Protein 2W9R (pdb70)

Structure (mmCIF, N/CA/C/O backbone):
data_2W9R
#
_entry.id   2W9R
#
_cell.length_a   28.080
_cell.length_b   28.230
_cell.length_c   38.910
_cell.angle_alpha   97.44
_cell.angle_beta   106.45
_cell.angle_gamma   92.39
#
_symmetry.space_group_name_H-M   'P 1'
#
loop_
_entity.id
_entity.type
_entity.pdbx_description
1 polymer 'ATP-DEPENDENT CLP PROTEASE ADAPTER PROTEIN CLPS'
2 polymer 'DNA PROTECTION DURING STARVATION PROTEIN'
3 water water
#
loop_
_atom_site.group_PDB
_atom_site.id
_atom_site.type_symbol
_atom_site.label_atom_id
_atom_site.label_alt_id
_atom_site.label_comp_id
_atom_site.label_asym_id
_atom_site.label_entity_id
_atom_site.label_seq_id
_atom_site.pdbx_PDB_ins_code
_atom_site.Cartn_x
_atom_site.Cartn_y
_atom_site.Cartn_z
_atom_site.occupancy
_atom_site.B_iso_or_equiv
_atom_site.auth_seq_id
_atom_site.auth_comp_id
_atom_site.auth_asym_id
_atom_site.auth_atom_id
_atom_site.pdbx_PDB_model_num
ATOM 1 N N . GLN A 1 12 ? 68.047 -3.105 -20.809 1.00 38.50 12 GLN A N 1
ATOM 2 C CA . GLN A 1 12 ? 68.509 -4.277 -21.608 1.00 38.47 12 GLN A CA 1
ATOM 3 C C . GLN A 1 12 ? 67.342 -5.239 -21.840 1.00 38.33 12 GLN A C 1
ATOM 4 O O . GLN A 1 12 ? 66.196 -4.909 -21.522 1.00 38.09 12 GLN A O 1
ATOM 10 N N . LEU A 1 13 ? 67.626 -6.413 -22.405 1.00 38.18 13 LEU A N 1
ATOM 11 C CA . LEU A 1 13 ? 66.581 -7.409 -22.675 1.00 38.05 13 LEU A CA 1
ATOM 12 C C . LEU A 1 13 ? 65.824 -7.814 -21.405 1.00 37.88 13 LEU A C 1
ATOM 13 O O . LEU A 1 13 ? 64.589 -7.863 -21.395 1.00 37.60 13 LEU A O 1
ATOM 18 N N . ALA A 1 14 ? 66.577 -8.089 -20.340 1.00 37.84 14 ALA A N 1
ATOM 19 C CA . ALA A 1 14 ? 66.014 -8.455 -19.037 1.00 37.73 14 ALA A CA 1
ATOM 20 C C . ALA A 1 14 ? 65.192 -7.320 -18.424 1.00 37.79 14 ALA A C 1
ATOM 21 O O . ALA A 1 14 ? 64.141 -7.558 -17.818 1.00 37.53 14 ALA A O 1
ATOM 23 N N . GLU A 1 15 ? 65.683 -6.093 -18.598 1.00 37.87 15 GLU A N 1
ATOM 24 C CA . GLU A 1 15 ? 65.027 -4.890 -18.102 1.00 37.87 15 GLU A CA 1
ATOM 25 C C . GLU A 1 15 ? 63.743 -4.585 -18.878 1.00 37.46 15 GLU A C 1
ATOM 26 O O . GLU A 1 15 ? 62.776 -4.070 -18.311 1.00 37.43 15 GLU A O 1
ATOM 32 N N . GLU A 1 16 ? 63.741 -4.900 -20.173 1.00 37.06 16 GLU A N 1
ATOM 33 C CA . GLU A 1 16 ? 62.541 -4.786 -21.005 1.00 36.67 16 GLU A CA 1
ATOM 34 C C . GLU A 1 16 ? 61.467 -5.774 -20.563 1.00 36.41 16 GLU A C 1
ATOM 35 O O . GLU A 1 16 ? 60.276 -5.453 -20.580 1.00 36.46 16 GLU A O 1
ATOM 41 N N . LYS A 1 17 ? 61.897 -6.972 -20.166 1.00 36.32 17 LYS A N 1
ATOM 42 C CA . LYS A 1 17 ? 60.988 -7.997 -19.644 1.00 36.64 17 LYS A CA 1
ATOM 43 C C . LYS A 1 17 ? 60.339 -7.553 -18.339 1.00 36.50 17 LYS A C 1
ATOM 44 O O . LYS A 1 17 ? 59.161 -7.838 -18.100 1.00 36.79 17 LYS A O 1
ATOM 50 N N . VAL A 1 18 ? 61.117 -6.856 -17.508 1.00 36.24 18 VAL A N 1
ATOM 51 C CA . VAL A 1 18 ? 60.607 -6.257 -16.276 1.00 36.06 18 VAL A CA 1
ATOM 52 C C . VAL A 1 18 ? 59.544 -5.202 -16.596 1.00 36.22 18 VAL A C 1
ATOM 53 O O . VAL A 1 18 ? 58.440 -5.257 -16.051 1.00 36.42 18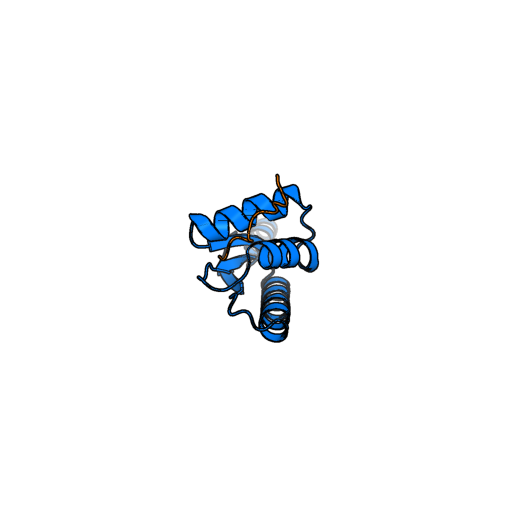 VAL A O 1
ATOM 57 N N . ARG A 1 19 ? 59.868 -4.271 -17.497 1.00 36.24 19 ARG A N 1
ATOM 58 C CA . ARG A 1 19 ? 58.948 -3.187 -17.866 1.00 36.25 19 ARG A CA 1
ATOM 59 C C . ARG A 1 19 ? 57.588 -3.716 -18.301 1.00 36.05 19 ARG A C 1
ATOM 60 O O . ARG A 1 19 ? 56.551 -3.241 -17.839 1.00 35.87 19 ARG A O 1
ATOM 68 N N . ASP A 1 20 ? 57.609 -4.710 -19.187 1.00 35.65 20 ASP A N 1
ATOM 69 C CA . ASP A 1 20 ? 56.391 -5.266 -19.777 1.00 35.38 20 ASP A CA 1
ATOM 70 C C . ASP A 1 20 ? 55.498 -6.021 -18.780 1.00 34.99 20 ASP A C 1
ATOM 71 O O . ASP A 1 20 ? 54.327 -6.284 -19.058 1.00 34.86 20 ASP A O 1
ATOM 76 N N . ALA A 1 21 ? 56.047 -6.346 -17.614 1.00 34.62 21 ALA A N 1
ATOM 77 C CA . ALA A 1 21 ? 55.300 -7.075 -16.589 1.00 34.31 21 ALA A CA 1
ATOM 78 C C . ALA A 1 21 ? 54.797 -6.171 -15.454 1.00 34.05 21 ALA A C 1
ATOM 79 O O . ALA A 1 21 ? 54.471 -6.659 -14.369 1.00 34.30 21 ALA A O 1
ATOM 81 N N . LEU A 1 22 ? 54.732 -4.863 -15.708 1.00 33.42 22 LEU A N 1
ATOM 82 C CA . LEU A 1 22 ? 54.324 -3.893 -14.680 1.00 32.74 22 LEU A CA 1
ATOM 83 C C . LEU A 1 22 ? 53.019 -3.168 -15.016 1.00 32.41 22 LEU A C 1
ATOM 84 O O . LEU A 1 22 ? 52.805 -2.020 -14.598 1.00 32.27 22 LEU A O 1
ATOM 89 N N . LYS A 1 23 ? 52.156 -3.845 -15.771 1.00 31.86 23 LYS A N 1
ATOM 90 C CA . LYS A 1 23 ? 50.825 -3.328 -16.067 1.00 31.43 23 LYS A CA 1
ATOM 91 C C . LYS A 1 23 ? 50.020 -3.285 -14.769 1.00 30.46 23 LYS A C 1
ATOM 92 O O . LYS A 1 23 ? 49.860 -4.317 -14.117 1.00 30.57 23 LYS A O 1
ATOM 98 N N . PRO A 1 24 ? 49.520 -2.092 -14.388 1.00 29.46 24 PRO A N 1
ATOM 99 C CA . PRO A 1 24 ? 48.755 -1.936 -13.148 1.00 28.62 24 PRO A CA 1
ATOM 100 C C . PRO A 1 24 ? 47.556 -2.890 -13.052 1.00 27.55 24 PRO A C 1
ATOM 101 O O . PRO A 1 24 ? 46.923 -3.184 -14.071 1.00 27.64 24 PRO A O 1
ATOM 105 N N . PRO A 1 25 ? 47.255 -3.380 -11.832 1.00 26.54 25 PRO A N 1
ATOM 106 C CA . PRO A 1 25 ? 46.111 -4.251 -11.578 1.00 25.54 25 PRO A CA 1
ATOM 107 C C . PRO A 1 25 ? 44.807 -3.577 -11.980 1.00 24.51 25 PRO A C 1
ATOM 108 O O . PRO A 1 25 ? 44.667 -2.363 -11.824 1.00 24.14 25 PRO A O 1
ATOM 112 N N . SER A 1 26 ? 43.875 -4.363 -12.505 1.00 23.59 26 SER A N 1
ATOM 113 C CA . SER A 1 26 ? 42.533 -3.879 -12.785 1.00 22.95 26 SER A CA 1
ATOM 114 C C . SER A 1 26 ? 41.796 -3.795 -11.458 1.00 21.72 26 SER A C 1
ATOM 115 O O . SER A 1 26 ? 41.458 -4.821 -10.859 1.00 22.02 26 SER A O 1
ATOM 118 N N . MET A 1 27 ? 41.585 -2.570 -10.986 1.00 20.32 27 MET A N 1
ATOM 119 C CA . MET A 1 27 ? 40.916 -2.350 -9.706 1.00 19.15 27 MET A CA 1
ATOM 120 C C . MET A 1 27 ? 39.570 -1.661 -9.907 1.00 18.44 27 MET A C 1
ATOM 121 O O . MET A 1 27 ? 39.398 -0.865 -10.836 1.00 18.18 27 MET A O 1
ATOM 126 N N . TYR A 1 28 ? 38.632 -1.977 -9.019 1.00 17.75 28 TYR A N 1
ATOM 127 C CA . TYR A 1 28 ? 37.273 -1.474 -9.090 1.00 16.96 28 TYR A CA 1
ATOM 128 C C . TYR A 1 28 ? 36.828 -0.855 -7.781 1.00 16.62 28 TYR A C 1
ATOM 129 O O . TYR A 1 28 ? 37.035 -1.436 -6.712 1.00 16.71 28 TYR A O 1
ATOM 138 N N . LYS A 1 29 ? 36.248 0.340 -7.891 1.00 16.06 29 LYS A N 1
ATOM 139 C CA . LYS A 1 29 ? 35.554 0.998 -6.792 1.00 16.21 29 LYS A CA 1
ATOM 140 C C . LYS A 1 29 ? 34.242 0.256 -6.591 1.00 15.67 29 LYS A C 1
ATOM 141 O O . LYS A 1 29 ? 33.532 -0.026 -7.563 1.00 15.82 29 LYS A O 1
ATOM 147 N N . VAL A 1 30 ? 33.934 -0.084 -5.347 1.00 15.01 30 VAL A N 1
ATOM 148 C CA . VAL A 1 30 ? 32.583 -0.546 -5.016 1.00 15.40 30 VAL A CA 1
ATOM 149 C C . VAL A 1 30 ? 31.817 0.655 -4.471 1.00 15.91 30 VAL A C 1
ATOM 150 O O . VAL A 1 30 ? 32.279 1.328 -3.541 1.00 15.88 30 VAL A O 1
ATOM 154 N N . ILE A 1 31 ? 30.644 0.900 -5.051 1.00 16.00 31 ILE A N 1
ATOM 155 C CA . ILE A 1 31 ? 29.891 2.128 -4.834 1.00 16.22 31 ILE A CA 1
ATOM 156 C C . ILE A 1 31 ? 28.500 1.801 -4.306 1.00 15.79 31 ILE A C 1
ATOM 157 O O . ILE A 1 31 ? 27.890 0.838 -4.748 1.00 15.02 31 ILE A O 1
ATOM 162 N N . LEU A 1 32 ? 28.030 2.583 -3.334 1.00 15.24 32 LEU A N 1
ATOM 163 C CA . LEU A 1 32 ? 26.616 2.587 -2.932 1.00 15.59 32 LEU A CA 1
ATOM 164 C C . LEU A 1 32 ? 25.939 3.798 -3.540 1.00 15.22 32 LEU A C 1
ATOM 165 O O . LEU A 1 32 ? 26.468 4.906 -3.471 1.00 15.17 32 LEU A O 1
ATOM 170 N N . VAL A 1 33 ? 24.767 3.579 -4.131 1.00 14.93 33 VAL A N 1
ATOM 171 C CA . VAL A 1 33 ? 24.033 4.623 -4.832 1.00 15.03 33 VAL A CA 1
ATOM 172 C C . VAL A 1 33 ? 22.844 5.044 -3.962 1.00 14.71 33 VAL A C 1
ATOM 173 O O . VAL A 1 33 ? 22.186 4.198 -3.358 1.00 15.14 33 VAL A O 1
ATOM 177 N N . ASN A 1 34 ? 22.592 6.344 -3.883 1.00 14.58 34 ASN A N 1
ATOM 178 C CA . ASN A 1 34 ? 21.485 6.852 -3.078 1.00 15.01 34 ASN A CA 1
ATOM 179 C C . ASN A 1 34 ? 20.139 6.436 -3.648 1.00 14.86 34 ASN A C 1
ATOM 180 O O . ASN A 1 34 ? 19.995 6.218 -4.853 1.00 14.97 34 ASN A O 1
ATOM 185 N N . ASP A 1 35 ? 19.167 6.301 -2.758 1.00 14.98 35 ASP A N 1
ATOM 186 C CA . ASP A 1 35 ? 17.762 6.172 -3.153 1.00 15.42 35 ASP A CA 1
ATOM 187 C C . ASP A 1 35 ? 16.912 6.760 -2.035 1.00 15.66 35 ASP A C 1
ATOM 188 O O . ASP A 1 35 ? 17.417 6.972 -0.923 1.00 15.77 35 ASP A O 1
ATOM 193 N N . ASP A 1 36 ? 15.636 7.029 -2.323 1.00 15.88 36 ASP A N 1
ATOM 194 C CA . ASP A 1 36 ? 14.755 7.697 -1.350 1.00 16.66 36 ASP A CA 1
ATOM 195 C C . ASP A 1 36 ? 14.007 6.770 -0.376 1.00 16.48 36 ASP A C 1
ATOM 196 O O . ASP A 1 36 ? 13.066 7.220 0.302 1.00 16.78 36 ASP A O 1
ATOM 201 N N . TYR A 1 37 ? 14.411 5.495 -0.298 1.00 16.19 37 TYR A N 1
ATOM 202 C CA . TYR A 1 37 ? 13.666 4.471 0.457 1.00 16.96 37 TYR A CA 1
ATOM 203 C C . TYR A 1 37 ? 14.460 3.676 1.496 1.00 16.46 37 TYR A C 1
ATOM 204 O O . TYR A 1 37 ? 13.900 3.222 2.503 1.00 17.12 37 TYR A O 1
ATOM 213 N N . THR A 1 38 ? 15.759 3.538 1.259 1.00 15.87 38 THR A N 1
ATOM 214 C CA . THR A 1 38 ? 16.635 2.821 2.169 1.00 15.10 38 THR A CA 1
ATOM 215 C C . THR A 1 38 ? 16.950 3.663 3.392 1.00 15.32 38 THR A C 1
ATOM 216 O O . THR A 1 38 ? 17.371 4.825 3.254 1.00 15.05 38 THR A O 1
ATOM 220 N N . PRO A 1 39 ? 16.709 3.094 4.583 1.00 15.83 39 PRO A N 1
ATOM 221 C CA . PRO A 1 39 ? 17.021 3.758 5.845 1.00 16.26 39 PRO A CA 1
ATOM 222 C C . PRO A 1 39 ? 18.507 4.051 5.996 1.00 16.41 39 PRO A C 1
ATOM 223 O O . PRO A 1 39 ? 19.349 3.233 5.620 1.00 16.03 39 PRO A O 1
ATOM 227 N N . MET A 1 40 ? 18.816 5.233 6.528 1.00 16.57 40 MET A N 1
ATOM 228 C CA . MET A 1 40 ? 20.196 5.614 6.814 1.00 16.89 40 MET A CA 1
ATOM 229 C C . MET A 1 40 ? 20.865 4.573 7.710 1.00 16.62 40 MET A C 1
ATOM 230 O O . MET A 1 40 ? 21.998 4.167 7.463 1.00 15.67 40 MET A O 1
ATOM 235 N N . GLU A 1 41 ? 20.156 4.152 8.756 1.00 16.90 41 GLU A N 1
ATOM 236 C CA . GLU A 1 41 ? 20.660 3.102 9.643 1.00 17.20 41 GLU A C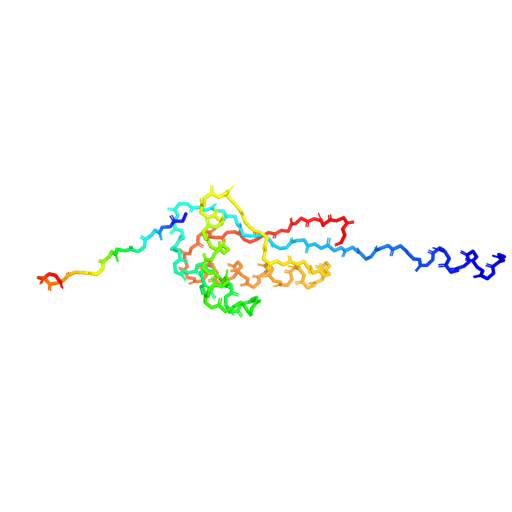A 1
ATOM 237 C C . GLU A 1 41 ? 21.051 1.812 8.919 1.00 16.46 41 GLU A C 1
ATOM 238 O O . GLU A 1 41 ? 22.014 1.154 9.304 1.00 15.72 41 GLU A O 1
ATOM 244 N N . PHE A 1 42 ? 20.322 1.465 7.860 1.00 16.28 42 PHE A N 1
ATOM 245 C CA . PHE A 1 42 ? 20.628 0.247 7.103 1.00 15.71 42 PHE A CA 1
ATOM 246 C C . PHE A 1 42 ? 21.943 0.371 6.337 1.00 15.06 42 PHE A C 1
ATOM 247 O O . PHE A 1 42 ? 22.709 -0.580 6.241 1.00 14.70 42 PHE A O 1
ATOM 255 N N . VAL A 1 43 ? 22.190 1.552 5.788 1.00 14.23 43 VAL A N 1
ATOM 256 C CA . VAL A 1 43 ? 23.428 1.823 5.066 1.00 14.30 43 VAL A CA 1
ATOM 257 C C . VAL A 1 43 ? 24.616 1.771 6.030 1.00 14.09 43 VAL A C 1
ATOM 258 O O . VAL A 1 43 ? 25.687 1.265 5.681 1.00 14.59 43 VAL A O 1
ATOM 262 N N . ILE A 1 44 ? 24.422 2.257 7.256 1.00 14.43 44 ILE A N 1
ATOM 263 C CA . ILE A 1 44 ? 25.471 2.161 8.255 1.00 14.37 44 ILE A CA 1
ATOM 264 C C . ILE A 1 44 ? 25.766 0.690 8.543 1.00 14.54 44 ILE A C 1
ATOM 265 O O . ILE A 1 44 ? 26.924 0.281 8.593 1.00 15.44 44 ILE A O 1
ATOM 270 N N . ASP A 1 45 ? 24.703 -0.097 8.677 1.00 15.10 45 ASP A N 1
ATOM 271 C CA . ASP A 1 45 ? 24.791 -1.535 8.904 1.00 16.49 45 ASP A CA 1
ATOM 272 C C . ASP A 1 45 ? 25.561 -2.229 7.775 1.00 16.29 45 ASP A C 1
ATOM 273 O O . ASP A 1 45 ? 26.438 -3.049 8.032 1.00 16.34 45 ASP A O 1
ATOM 278 N N . VAL A 1 46 ? 25.243 -1.888 6.530 1.00 16.88 46 VAL A N 1
ATOM 279 C CA . VAL A 1 46 ? 25.928 -2.470 5.370 1.00 17.71 46 VAL A CA 1
ATOM 280 C C . VAL A 1 46 ? 27.442 -2.224 5.388 1.00 18.56 46 VAL A C 1
ATOM 281 O O . VAL A 1 46 ? 28.252 -3.136 5.145 1.00 18.72 46 VAL A O 1
ATOM 285 N N . LEU A 1 47 ? 27.806 -0.985 5.688 1.00 19.16 47 LEU A N 1
ATOM 286 C CA . LEU A 1 47 ? 29.198 -0.567 5.710 1.00 19.62 47 LEU A CA 1
ATOM 287 C C . LEU A 1 47 ? 30.000 -1.241 6.825 1.00 20.27 47 LEU A C 1
ATOM 288 O O . LEU A 1 47 ? 31.199 -1.514 6.661 1.00 20.47 47 LEU A O 1
ATOM 293 N N . GLN A 1 48 ? 29.337 -1.522 7.944 1.00 20.56 48 GLN A N 1
ATOM 294 C CA . GLN A 1 48 ? 29.973 -2.200 9.069 1.00 21.52 48 GLN A CA 1
ATOM 295 C C . GLN A 1 48 ? 30.083 -3.707 8.828 1.00 21.65 48 GLN A C 1
ATOM 296 O O . GLN A 1 48 ? 31.110 -4.317 9.146 1.00 22.01 48 GLN A O 1
ATOM 302 N N . LYS A 1 49 ? 29.028 -4.292 8.259 1.00 21.77 49 LYS A N 1
ATOM 303 C CA . LYS A 1 49 ? 28.938 -5.739 8.040 1.00 21.52 49 LYS A CA 1
ATOM 304 C C . LYS A 1 49 ? 29.854 -6.228 6.921 1.00 21.45 49 LYS A C 1
ATOM 305 O O . LYS A 1 49 ? 30.520 -7.251 7.071 1.00 21.42 49 LYS A O 1
ATOM 311 N N . PHE A 1 50 ? 29.870 -5.512 5.799 1.00 21.51 50 PHE A N 1
ATOM 312 C CA . PHE A 1 50 ? 30.563 -6.004 4.600 1.00 21.69 50 PHE A CA 1
ATOM 313 C C . PHE A 1 50 ? 31.876 -5.300 4.269 1.00 22.13 50 PHE A C 1
ATOM 314 O O . PHE A 1 50 ? 32.639 -5.766 3.411 1.00 22.31 50 PHE A O 1
ATOM 322 N N . PHE A 1 51 ? 32.144 -4.181 4.938 1.00 22.25 51 PHE A N 1
ATOM 323 C CA . PHE A 1 51 ? 33.332 -3.403 4.611 1.00 22.56 51 PHE A CA 1
ATOM 324 C C . PHE A 1 51 ? 34.205 -3.086 5.814 1.00 23.29 51 PHE A C 1
ATOM 325 O O . PHE A 1 51 ? 35.200 -2.374 5.677 1.00 23.92 51 PHE A O 1
ATOM 333 N N . SER A 1 52 ? 33.812 -3.609 6.976 1.00 24.05 52 SER A N 1
ATOM 334 C CA . SER A 1 52 ? 34.595 -3.512 8.222 1.00 24.76 52 SER A CA 1
ATOM 335 C C . SER A 1 52 ? 34.795 -2.084 8.751 1.00 24.94 52 SER A C 1
ATOM 336 O O . SER A 1 52 ? 35.748 -1.810 9.491 1.00 25.22 52 SER A O 1
ATOM 339 N N . TYR A 1 53 ? 33.889 -1.178 8.391 1.00 24.93 53 TYR A N 1
ATOM 340 C CA . TYR A 1 53 ? 33.938 0.193 8.888 1.00 25.23 53 TYR A CA 1
ATOM 341 C C . TYR A 1 53 ? 33.459 0.284 10.335 1.00 24.80 53 TYR A C 1
ATOM 342 O O . TYR A 1 53 ? 32.512 -0.408 10.724 1.00 24.63 53 TYR A O 1
ATOM 351 N N . ASP A 1 54 ? 34.105 1.140 11.126 1.00 24.15 54 ASP A N 1
ATOM 352 C CA . ASP A 1 54 ? 33.598 1.461 12.461 1.00 24.02 54 ASP A CA 1
ATOM 353 C C . ASP A 1 54 ? 32.360 2.355 12.311 1.00 23.81 54 ASP A C 1
ATOM 354 O O . ASP A 1 54 ? 32.088 2.865 11.212 1.00 23.68 54 ASP A O 1
ATOM 359 N N . VAL A 1 55 ? 31.610 2.542 13.397 1.00 23.59 55 VAL A N 1
ATOM 360 C CA . VAL A 1 55 ? 30.352 3.295 13.331 1.00 23.40 55 VAL A CA 1
ATOM 361 C C . VAL A 1 55 ? 30.571 4.726 12.832 1.00 22.90 55 VAL A C 1
ATOM 362 O O . VAL A 1 55 ? 29.764 5.257 12.072 1.00 22.47 55 VAL A O 1
ATOM 366 N N . GLU A 1 56 ? 31.669 5.345 13.263 1.00 22.54 56 GLU A N 1
ATOM 367 C CA . GLU A 1 56 ? 31.966 6.723 12.881 1.00 22.05 56 GLU A CA 1
ATOM 368 C C . GLU A 1 56 ? 32.223 6.854 11.383 1.00 21.51 56 GLU A C 1
ATOM 369 O O . GLU A 1 56 ? 31.612 7.692 10.731 1.00 20.82 56 GLU A O 1
ATOM 375 N N . ARG A 1 57 ? 33.096 6.003 10.841 1.00 21.06 57 ARG A N 1
ATOM 376 C CA . ARG A 1 57 ? 33.410 6.031 9.405 1.00 20.76 57 ARG A CA 1
ATOM 377 C C . ARG A 1 57 ? 32.200 5.658 8.548 1.00 20.19 57 ARG A C 1
ATOM 378 O O . ARG A 1 57 ? 31.945 6.284 7.504 1.00 20.28 57 ARG A O 1
ATOM 386 N N . ALA A 1 58 ? 31.470 4.632 8.987 1.00 19.46 58 ALA A N 1
ATOM 387 C CA . ALA A 1 58 ? 30.244 4.193 8.320 1.00 18.47 58 ALA A CA 1
ATOM 388 C C . ALA A 1 58 ? 29.208 5.313 8.251 1.00 18.27 58 ALA A C 1
ATOM 389 O O . ALA A 1 58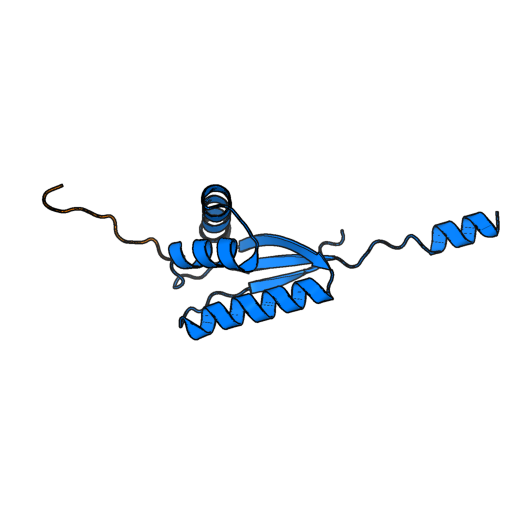 ? 28.536 5.475 7.236 1.00 18.19 58 ALA A O 1
ATOM 391 N N . THR A 1 59 ? 29.092 6.086 9.330 1.00 18.00 59 THR A N 1
ATOM 392 C CA . THR A 1 59 ? 28.168 7.219 9.373 1.00 18.25 59 THR A CA 1
ATOM 393 C C . THR A 1 59 ? 28.489 8.300 8.341 1.00 18.22 59 THR A C 1
ATOM 394 O O . THR A 1 59 ? 27.586 8.758 7.627 1.00 18.59 59 THR A O 1
ATOM 398 N N . GLN A 1 60 ? 29.765 8.684 8.234 1.00 18.15 60 GLN A N 1
ATOM 399 C CA . GLN A 1 60 ? 30.179 9.704 7.255 1.00 18.81 60 GLN A CA 1
ATOM 400 C C . GLN A 1 60 ? 29.989 9.254 5.814 1.00 18.68 60 GLN A C 1
ATOM 401 O O . GLN A 1 60 ? 29.596 10.046 4.961 1.00 18.88 60 GLN A O 1
ATOM 407 N N . LEU A 1 61 ? 30.285 7.988 5.542 1.00 18.42 61 LEU A N 1
ATOM 408 C CA . LEU A 1 61 ? 30.098 7.478 4.189 1.00 17.98 61 LEU A CA 1
ATOM 409 C C . LEU A 1 61 ? 28.624 7.440 3.828 1.00 17.41 61 LEU A C 1
ATOM 410 O O . LEU A 1 61 ? 28.263 7.714 2.681 1.00 17.24 61 LEU A O 1
ATOM 415 N N . MET A 1 62 ? 27.788 7.083 4.802 1.00 17.10 62 MET A N 1
ATOM 416 C CA . MET A 1 62 ? 26.332 7.029 4.609 1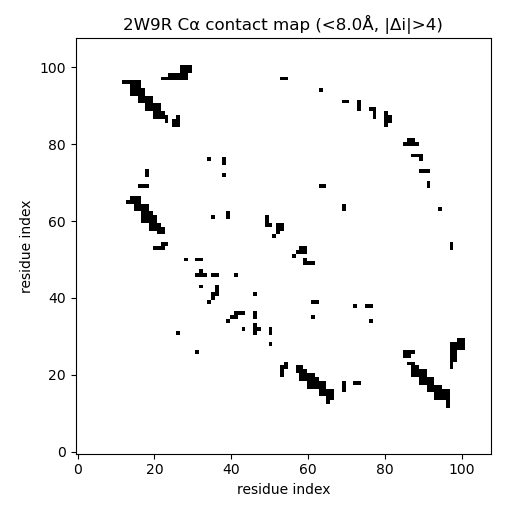.00 17.23 62 MET A CA 1
ATOM 417 C C . MET A 1 62 ? 25.816 8.428 4.305 1.00 17.09 62 MET A C 1
ATOM 418 O O . MET A 1 62 ? 24.998 8.613 3.400 1.00 17.00 62 MET A O 1
ATOM 423 N N . LEU A 1 63 ? 26.295 9.409 5.068 1.00 16.97 63 LEU A N 1
ATOM 424 C CA . LEU A 1 63 ? 25.984 10.818 4.791 1.00 17.22 63 LEU A CA 1
ATOM 425 C C . LEU A 1 63 ? 26.399 11.257 3.389 1.00 16.83 63 LEU A C 1
ATOM 426 O O . LEU A 1 63 ? 25.670 12.007 2.722 1.00 16.78 63 LEU A O 1
ATOM 431 N N . ALA A 1 64 ? 27.557 10.768 2.937 1.00 16.50 64 ALA A N 1
ATOM 432 C CA . ALA A 1 64 ? 28.031 11.007 1.585 1.00 16.24 64 ALA A CA 1
ATOM 433 C C . ALA A 1 64 ? 27.066 10.422 0.566 1.00 15.71 64 ALA A C 1
ATOM 434 O O . ALA A 1 64 ? 26.717 11.090 -0.397 1.00 15.31 64 ALA A O 1
ATOM 436 N N . VAL A 1 65 ? 26.646 9.174 0.778 1.00 15.18 65 VAL A N 1
ATOM 437 C CA . VAL A 1 65 ? 25.620 8.550 -0.082 1.00 15.32 65 VAL A CA 1
ATOM 438 C C . VAL A 1 65 ? 24.390 9.472 -0.207 1.00 15.08 65 VAL A C 1
ATOM 439 O O . VAL A 1 65 ? 23.975 9.813 -1.320 1.00 14.77 65 VAL A O 1
ATOM 443 N N . HIS A 1 66 ? 23.859 9.914 0.935 1.00 15.18 66 HIS A N 1
ATOM 444 C CA . HIS A 1 66 ? 22.624 10.694 0.995 1.00 15.96 66 HIS A CA 1
ATOM 445 C C . HIS A 1 66 ? 22.771 12.060 0.326 1.00 16.01 66 HIS A C 1
ATOM 446 O O . HIS A 1 66 ? 21.949 12.440 -0.505 1.00 16.87 66 HIS A O 1
ATOM 453 N N . TYR A 1 67 ? 23.834 12.772 0.679 1.00 16.28 67 TYR A N 1
ATOM 454 C CA . TYR A 1 67 ? 24.031 14.163 0.232 1.00 16.56 67 TYR A CA 1
ATOM 455 C C . TYR A 1 67 ? 24.750 14.329 -1.113 1.00 17.00 67 TYR A C 1
ATOM 456 O O . TYR A 1 67 ? 24.482 15.287 -1.854 1.00 17.24 67 TYR A O 1
ATOM 465 N N . GLN A 1 68 ? 25.657 13.404 -1.425 1.00 17.57 68 GLN A N 1
ATOM 466 C CA . GLN A 1 68 ? 26.424 13.464 -2.669 1.00 18.07 68 GLN A CA 1
ATOM 467 C C . GLN A 1 68 ? 25.809 12.670 -3.821 1.00 18.18 68 GLN A C 1
ATOM 468 O O . GLN A 1 68 ? 26.115 12.935 -4.990 1.00 18.44 68 GLN A O 1
ATOM 474 N N . GLY A 1 69 ? 24.975 11.681 -3.493 1.00 19.02 69 GLY A N 1
ATOM 475 C CA . GLY A 1 69 ? 24.285 10.867 -4.499 1.00 18.85 69 GLY A CA 1
ATOM 476 C C . GLY A 1 69 ? 24.797 9.436 -4.562 1.00 18.83 69 GLY A C 1
ATOM 477 O O . GLY A 1 69 ? 24.082 8.525 -4.979 1.00 18.45 69 GLY A O 1
ATOM 478 N N . LYS A 1 70 ? 26.054 9.261 -4.154 1.00 18.88 70 LYS A N 1
ATOM 479 C CA . LYS A 1 70 ? 26.731 7.976 -4.153 1.00 19.03 70 LYS A CA 1
ATOM 480 C C . LYS A 1 70 ? 27.978 8.114 -3.286 1.00 18.64 70 LYS A C 1
ATOM 481 O O . LYS A 1 70 ? 28.423 9.234 -3.008 1.00 19.14 70 LYS A O 1
ATOM 487 N N . ALA A 1 71 ? 28.524 6.986 -2.847 1.00 18.06 71 ALA A N 1
ATOM 488 C CA . ALA A 1 71 ? 29.849 6.991 -2.221 1.00 17.83 71 ALA A CA 1
ATOM 489 C C . ALA A 1 71 ? 30.643 5.718 -2.487 1.00 18.04 71 ALA A C 1
ATOM 490 O O . ALA A 1 71 ? 30.076 4.644 -2.665 1.00 17.37 71 ALA A O 1
ATOM 492 N N . ILE A 1 72 ? 31.968 5.861 -2.504 1.00 18.31 72 ILE A N 1
ATOM 493 C CA . ILE A 1 72 ? 32.872 4.723 -2.694 1.00 18.57 72 ILE A CA 1
ATOM 494 C C . ILE A 1 72 ? 33.130 4.014 -1.351 1.00 18.47 72 ILE A C 1
ATOM 495 O O . ILE A 1 72 ? 33.546 4.651 -0.366 1.00 18.89 72 ILE A O 1
ATOM 500 N N . CYS A 1 73 ? 32.857 2.707 -1.308 1.00 18.14 73 CYS A N 1
ATOM 501 C CA . CYS A 1 73 ? 33.053 1.875 -0.107 1.00 18.31 73 CYS A CA 1
ATOM 502 C C . CYS A 1 73 ? 34.485 1.374 0.062 1.00 17.18 73 CYS A C 1
ATOM 503 O O .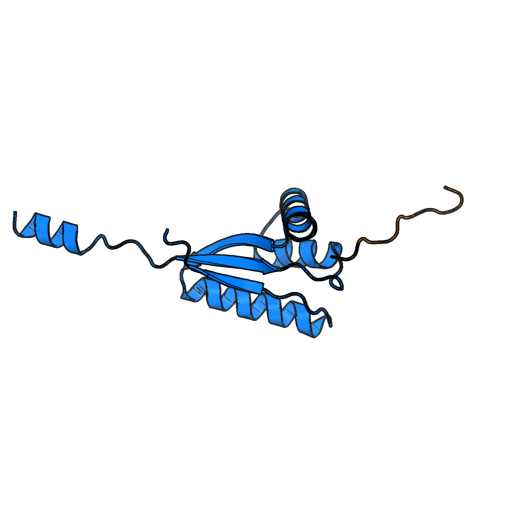 CYS A 1 73 ? 34.909 1.028 1.166 1.00 17.09 73 CYS A O 1
ATOM 506 N N . GLY A 1 74 ? 35.192 1.265 -1.057 1.00 16.59 74 GLY A N 1
ATOM 507 C CA . GLY A 1 74 ? 36.589 0.883 -1.071 1.00 15.54 74 GLY A CA 1
ATOM 508 C C . GLY A 1 74 ? 36.963 0.484 -2.482 1.00 15.34 74 GLY A C 1
ATOM 509 O O . GLY A 1 74 ? 36.144 0.585 -3.397 1.00 14.90 74 GLY A O 1
ATOM 510 N N . VAL A 1 75 ? 38.200 0.026 -2.652 1.00 14.46 75 VAL A N 1
ATOM 511 C CA . VAL A 1 75 ? 38.715 -0.321 -3.979 1.00 14.01 75 VAL A CA 1
ATOM 512 C C . VAL A 1 75 ? 39.313 -1.725 -3.925 1.00 14.23 75 VAL A C 1
ATOM 513 O O . VAL A 1 75 ? 40.123 -2.020 -3.057 1.00 14.05 75 VAL A O 1
ATOM 517 N N . PHE A 1 76 ? 38.914 -2.576 -4.870 1.00 13.72 76 PHE A N 1
ATOM 518 C CA . PHE A 1 76 ? 39.173 -4.010 -4.764 1.00 13.61 76 PHE A CA 1
ATOM 519 C C . PHE A 1 76 ? 39.543 -4.554 -6.126 1.00 13.78 76 PHE A C 1
ATOM 520 O O . PHE A 1 76 ? 39.317 -3.897 -7.133 1.00 14.24 76 PHE A O 1
ATOM 528 N N . THR A 1 77 ? 40.128 -5.749 -6.145 1.00 14.80 77 THR A N 1
ATOM 529 C CA . THR A 1 77 ? 40.348 -6.474 -7.386 1.00 14.68 77 THR A CA 1
ATOM 530 C C . THR A 1 77 ? 38.986 -6.749 -8.026 1.00 14.93 77 THR A C 1
ATOM 531 O O . THR A 1 77 ? 37.971 -6.795 -7.332 1.00 14.41 77 THR A O 1
ATOM 535 N N . ALA A 1 78 ? 38.960 -6.936 -9.345 1.00 15.78 78 ALA A N 1
ATOM 536 C CA . ALA A 1 78 ? 37.711 -7.250 -10.039 1.00 16.04 78 ALA A CA 1
ATOM 537 C C . ALA A 1 78 ? 36.908 -8.355 -9.340 1.00 16.32 78 ALA A C 1
ATOM 538 O O . ALA A 1 78 ? 35.697 -8.223 -9.153 1.00 16.99 78 ALA A O 1
ATOM 540 N N . GLU A 1 79 ? 37.594 -9.433 -8.962 1.00 16.34 79 GLU A N 1
ATOM 541 C CA . GLU A 1 79 ? 36.972 -10.638 -8.419 1.00 16.93 79 GLU A CA 1
ATOM 542 C C . GLU A 1 79 ? 36.323 -10.372 -7.070 1.00 16.36 79 GLU A C 1
ATOM 543 O O . GLU A 1 79 ? 35.181 -10.764 -6.829 1.00 16.43 79 GLU A O 1
ATOM 549 N N . VAL A 1 80 ? 37.064 -9.690 -6.205 1.00 15.90 80 VAL A N 1
ATOM 550 C CA . VAL A 1 80 ? 36.563 -9.331 -4.882 1.00 15.38 80 VAL A CA 1
ATOM 551 C C . VAL A 1 80 ? 35.443 -8.296 -4.981 1.00 15.42 80 VAL A C 1
ATOM 552 O O . VAL A 1 80 ? 34.442 -8.390 -4.272 1.00 14.26 80 VAL A O 1
ATOM 556 N N . ALA A 1 81 ? 35.589 -7.334 -5.891 1.00 15.74 81 ALA A N 1
ATOM 557 C CA . ALA A 1 81 ? 34.572 -6.297 -6.088 1.00 16.27 81 ALA A CA 1
ATOM 558 C C . ALA A 1 81 ? 33.202 -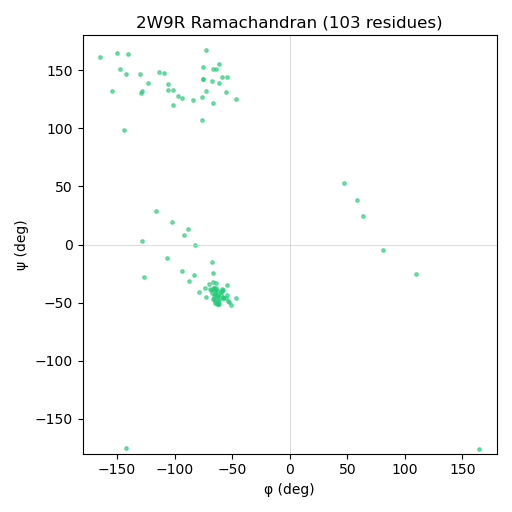6.874 -6.495 1.00 16.57 81 ALA A C 1
ATOM 559 O O . ALA A 1 81 ? 32.161 -6.459 -5.983 1.00 15.93 81 ALA A O 1
ATOM 561 N N . GLU A 1 82 ? 33.210 -7.839 -7.410 1.00 17.11 82 GLU A N 1
ATOM 562 C CA . GLU A 1 82 ? 31.969 -8.502 -7.834 1.00 18.15 82 GLU A CA 1
ATOM 563 C C . GLU A 1 82 ? 31.319 -9.280 -6.684 1.00 18.11 82 GLU A C 1
ATOM 564 O O . GLU A 1 82 ? 30.089 -9.368 -6.583 1.00 18.83 82 GLU A O 1
ATOM 570 N N . THR A 1 83 ? 32.157 -9.823 -5.806 1.00 17.59 83 THR A N 1
ATOM 571 C CA . THR A 1 83 ? 31.713 -10.545 -4.616 1.00 17.62 83 THR A CA 1
ATOM 572 C C . THR A 1 83 ? 31.037 -9.614 -3.596 1.00 17.05 83 THR A C 1
ATOM 573 O O . THR A 1 83 ? 29.976 -9.956 -3.038 1.00 16.83 83 THR A O 1
ATOM 577 N N . LYS A 1 84 ? 31.609 -8.422 -3.399 1.00 16.10 84 LYS A N 1
ATOM 578 C CA . LYS A 1 84 ? 31.035 -7.425 -2.477 1.00 15.97 84 LYS A CA 1
ATOM 579 C C . LYS A 1 84 ? 29.689 -6.948 -2.989 1.00 15.31 84 LYS A C 1
ATOM 580 O O . LYS A 1 84 ? 28.734 -6.837 -2.219 1.00 15.12 84 LYS A O 1
ATOM 586 N N . VAL A 1 85 ? 29.613 -6.697 -4.298 1.00 15.03 85 VAL A N 1
ATOM 587 C CA . VAL A 1 85 ? 28.385 -6.200 -4.917 1.00 14.82 85 VAL A CA 1
ATOM 588 C C . VAL A 1 85 ? 27.280 -7.231 -4.752 1.00 15.10 85 VAL A C 1
ATOM 589 O O . VAL A 1 85 ? 26.173 -6.891 -4.325 1.00 14.15 85 VAL A O 1
ATOM 593 N N . ALA A 1 86 ? 27.587 -8.484 -5.090 1.00 15.04 86 ALA A N 1
ATOM 594 C CA . ALA A 1 86 ? 26.617 -9.572 -4.928 1.00 15.27 86 ALA A CA 1
ATOM 595 C C . ALA A 1 86 ? 26.066 -9.614 -3.488 1.00 15.91 86 ALA A C 1
ATOM 596 O O . ALA A 1 86 ? 24.848 -9.653 -3.290 1.00 16.31 86 ALA A O 1
ATOM 598 N N . MET A 1 87 ? 26.960 -9.589 -2.498 1.00 15.66 87 MET A N 1
ATOM 599 C CA . MET A 1 87 ? 26.571 -9.724 -1.089 1.00 16.36 87 MET A CA 1
ATOM 600 C C . MET A 1 87 ? 25.735 -8.572 -0.564 1.00 15.50 87 MET A C 1
ATOM 601 O O . MET A 1 87 ? 24.735 -8.787 0.127 1.00 15.36 87 MET A O 1
ATOM 606 N N . VAL A 1 88 ? 26.145 -7.348 -0.896 1.00 14.63 88 VAL A N 1
ATOM 607 C CA . VAL A 1 88 ? 25.460 -6.163 -0.396 1.00 13.41 88 VAL A CA 1
ATOM 608 C C . VAL A 1 88 ? 24.048 -6.081 -0.990 1.00 13.16 88 VAL A C 1
ATOM 609 O O . VAL A 1 88 ? 23.065 -5.861 -0.281 1.00 13.58 88 VAL A O 1
ATOM 613 N N . ASN A 1 89 ? 23.952 -6.284 -2.294 1.00 12.75 89 ASN A N 1
ATOM 614 C CA . ASN A 1 89 ? 22.647 -6.320 -2.948 1.00 12.49 89 ASN A CA 1
ATOM 615 C C . ASN A 1 89 ? 21.721 -7.418 -2.401 1.00 12.97 89 ASN A C 1
ATOM 616 O O . ASN A 1 89 ? 20.521 -7.186 -2.212 1.00 13.29 89 ASN A O 1
ATOM 621 N N . LYS A 1 90 ? 22.272 -8.602 -2.136 1.00 13.30 90 LYS A N 1
ATOM 622 C CA . LYS A 1 90 ? 21.503 -9.702 -1.559 1.00 13.86 90 LYS A CA 1
ATOM 623 C C . LYS A 1 90 ? 20.962 -9.310 -0.190 1.00 13.70 90 LYS A C 1
ATOM 624 O O . LYS A 1 90 ? 19.768 -9.458 0.087 1.00 13.89 90 LYS A O 1
ATOM 630 N N . TYR A 1 91 ? 21.857 -8.816 0.657 1.00 14.25 91 TYR A N 1
ATOM 631 C CA . TYR A 1 91 ? 21.492 -8.287 1.970 1.00 14.40 91 TYR A CA 1
ATOM 632 C C . TYR A 1 91 ? 20.416 -7.200 1.875 1.00 14.20 91 TYR A C 1
ATOM 633 O O . TYR A 1 91 ? 19.464 -7.207 2.663 1.00 14.56 91 TYR A O 1
ATOM 642 N N . ALA A 1 92 ? 20.560 -6.285 0.917 1.00 14.30 92 ALA A N 1
ATOM 643 C CA . ALA A 1 92 ? 19.560 -5.224 0.711 1.00 14.00 92 ALA A CA 1
ATOM 644 C C . ALA A 1 92 ? 18.202 -5.805 0.327 1.00 14.20 92 ALA A C 1
ATOM 645 O O . ALA A 1 92 ? 17.201 -5.483 0.964 1.00 13.84 92 ALA A O 1
ATOM 647 N N . ARG A 1 93 ? 18.160 -6.685 -0.677 1.00 15.13 93 ARG A N 1
ATOM 648 C CA . ARG A 1 93 ? 16.861 -7.253 -1.090 1.00 16.13 93 ARG A CA 1
ATOM 649 C C . ARG A 1 93 ? 16.158 -8.066 -0.026 1.00 16.39 93 ARG A C 1
ATOM 650 O O . ARG A 1 93 ? 14.933 -8.011 0.086 1.00 16.76 93 ARG A O 1
ATOM 658 N N . GLU A 1 94 ? 16.914 -8.860 0.732 1.00 17.05 94 GLU A N 1
ATOM 659 C CA . GLU A 1 94 ? 16.291 -9.721 1.725 1.00 17.51 94 GLU A CA 1
ATOM 660 C C . GLU A 1 94 ? 15.650 -8.883 2.839 1.00 17.47 94 GLU A C 1
ATOM 661 O O . GLU A 1 94 ? 14.698 -9.325 3.481 1.00 18.15 94 GLU A O 1
ATOM 667 N N . ASN A 1 95 ? 16.164 -7.667 3.015 1.00 17.27 95 ASN A N 1
ATOM 668 C CA . ASN A 1 95 ? 15.587 -6.666 3.929 1.00 16.78 95 ASN A CA 1
ATOM 669 C C . ASN A 1 95 ? 14.582 -5.730 3.255 1.00 16.29 95 ASN A C 1
ATOM 670 O O . ASN A 1 95 ? 14.126 -4.755 3.856 1.00 16.12 95 ASN A O 1
ATOM 675 N N . GLU A 1 96 ? 14.246 -6.050 2.005 1.00 15.51 96 GLU A N 1
ATOM 676 C CA . GLU A 1 96 ? 13.243 -5.334 1.213 1.00 15.68 96 GLU A CA 1
ATOM 677 C C . GLU A 1 96 ? 13.539 -3.846 1.014 1.00 15.05 96 GLU A C 1
ATOM 678 O O . GLU A 1 96 ? 12.628 -3.011 1.004 1.00 15.56 96 GLU A O 1
ATOM 684 N N . HIS A 1 97 ? 14.827 -3.547 0.819 1.00 14.47 97 HIS A N 1
ATOM 685 C CA . HIS A 1 97 ? 15.319 -2.228 0.417 1.00 14.21 97 HIS A CA 1
ATOM 686 C C . HIS A 1 97 ? 15.830 -2.245 -1.036 1.00 14.01 97 HIS A C 1
ATOM 687 O O . HIS A 1 97 ? 16.336 -3.284 -1.484 1.00 14.55 97 HIS A O 1
ATO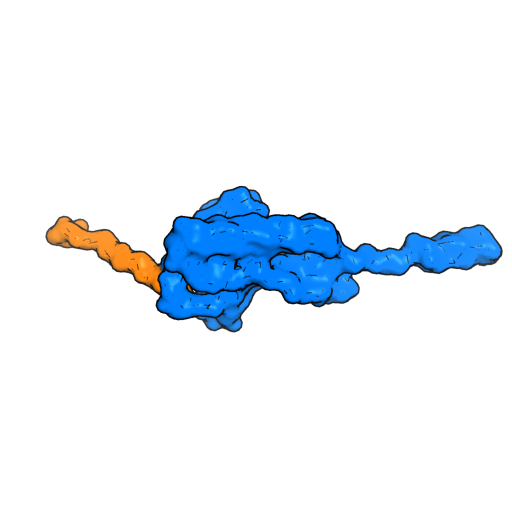M 694 N N . PRO A 1 98 ? 15.695 -1.111 -1.768 1.00 14.11 98 PRO A N 1
ATOM 695 C CA . PRO A 1 98 ? 16.169 -0.969 -3.157 1.00 13.47 98 PRO A CA 1
ATOM 696 C C . PRO A 1 98 ? 17.664 -0.634 -3.291 1.00 12.38 98 PRO A C 1
ATOM 697 O O . PRO A 1 98 ? 18.170 -0.497 -4.408 1.00 12.92 98 PRO A O 1
ATOM 701 N N . LEU A 1 99 ? 18.352 -0.495 -2.161 1.00 11.23 99 LEU A N 1
ATOM 702 C CA . LEU A 1 99 ? 19.743 -0.053 -2.152 1.00 11.19 99 LEU A CA 1
ATOM 703 C C . LEU A 1 99 ? 20.551 -0.800 -3.189 1.00 11.41 99 LEU A C 1
ATOM 704 O O . LEU A 1 99 ? 20.595 -2.045 -3.168 1.00 11.21 99 LEU A O 1
ATOM 709 N N . LEU A 1 100 ? 21.202 -0.025 -4.052 1.00 11.79 100 LEU A N 1
ATOM 710 C CA A LEU A 1 100 ? 21.998 -0.565 -5.147 0.50 12.48 100 LEU A CA 1
ATOM 711 C CA B LEU A 1 100 ? 22.008 -0.582 -5.129 0.50 12.32 100 LEU A CA 1
ATOM 712 C C . LEU A 1 100 ? 23.499 -0.375 -4.911 1.00 12.61 100 LEU A C 1
ATOM 713 O O . LEU A 1 100 ? 23.989 0.761 -4.785 1.00 13.20 100 LEU A O 1
ATOM 722 N N . CYS A 1 101 ? 24.199 -1.493 -4.875 1.00 13.30 101 CYS A N 1
ATOM 723 C CA . CYS A 1 101 ? 25.646 -1.520 -4.793 1.00 13.00 101 CYS A CA 1
ATOM 724 C C . CYS A 1 101 ? 26.130 -1.917 -6.168 1.00 14.00 101 CYS A C 1
ATOM 725 O O . CYS A 1 101 ? 25.605 -2.865 -6.765 1.00 14.42 101 CYS A O 1
ATOM 728 N N . THR A 1 102 ? 27.109 -1.174 -6.669 1.00 13.93 102 THR A N 1
ATOM 729 C CA . THR A 1 102 ? 27.620 -1.359 -8.033 1.00 14.01 102 THR A CA 1
ATOM 730 C C . THR A 1 102 ? 29.129 -1.150 -8.065 1.00 14.48 102 THR A C 1
ATOM 731 O O . THR A 1 102 ? 29.748 -0.948 -7.024 1.00 13.65 102 THR A O 1
ATOM 735 N N . LEU A 1 103 ? 29.685 -1.186 -9.276 1.00 15.78 103 LEU A N 1
ATOM 736 C CA . LEU A 1 103 ? 31.127 -1.092 -9.541 1.00 18.01 103 LEU A CA 1
ATOM 737 C C . LEU A 1 103 ? 31.444 -0.049 -10.599 1.00 19.14 103 LEU A C 1
ATOM 738 O O . LEU A 1 103 ? 30.675 0.148 -11.548 1.00 19.21 103 LEU A O 1
ATOM 743 N N . GLU A 1 104 ? 32.598 0.596 -10.457 1.00 20.45 104 GLU A N 1
ATOM 744 C CA . GLU A 1 104 ? 33.269 1.189 -11.607 1.00 21.79 104 GLU A CA 1
ATOM 745 C C . GLU A 1 104 ? 34.770 1.027 -11.492 1.00 22.11 104 GLU A C 1
ATOM 746 O O . GLU A 1 104 ? 35.318 1.014 -10.382 1.00 21.53 104 GLU A O 1
ATOM 752 N N . LYS A 1 105 ? 35.406 0.873 -12.650 1.00 22.80 105 LYS A N 1
ATOM 753 C CA . LYS A 1 105 ? 36.862 0.775 -12.754 1.00 23.97 105 LYS A CA 1
ATOM 754 C C . LYS A 1 105 ? 37.510 1.996 -12.104 1.00 24.59 105 LYS A C 1
ATOM 755 O O . LYS A 1 105 ? 37.111 3.133 -12.364 1.00 24.10 105 LYS A O 1
ATOM 761 N N . ALA A 1 106 ? 38.494 1.755 -11.240 1.00 25.67 106 ALA A N 1
ATOM 762 C CA . ALA A 1 106 ? 39.236 2.842 -10.622 1.00 26.99 106 ALA A CA 1
ATOM 763 C C . ALA A 1 106 ? 40.192 3.474 -11.632 1.00 28.26 106 ALA A C 1
ATOM 764 O O . ALA A 1 106 ? 40.369 4.695 -11.654 1.00 28.64 106 ALA A O 1
ATOM 766 N N . GLY A 1 107 ? 40.779 2.638 -12.486 1.00 29.29 107 GLY A N 1
ATOM 767 C CA . GLY A 1 107 ? 41.903 3.049 -13.325 1.00 30.50 107 GLY A CA 1
ATOM 768 C C . GLY A 1 107 ? 43.171 2.993 -12.489 1.00 31.23 107 GLY A C 1
ATOM 769 O O . GLY A 1 107 ? 44.277 3.214 -12.993 1.00 31.69 107 GLY A O 1
ATOM 770 N N . ALA A 1 108 ? 42.983 2.686 -11.203 1.00 31.75 108 ALA A N 1
ATOM 771 C CA . ALA A 1 108 ? 44.054 2.538 -10.225 1.00 31.96 108 ALA A CA 1
ATOM 772 C C . ALA A 1 108 ? 43.693 1.455 -9.202 1.00 32.15 108 ALA A C 1
ATOM 773 O O . ALA A 1 108 ? 43.225 1.741 -8.087 1.00 32.22 108 ALA A O 1
ATOM 775 N N . LEU B 2 1 ? 18.567 8.887 1.132 1.00 14.84 1 LEU B N 1
ATOM 776 C CA . LEU B 2 1 ? 18.218 7.827 2.126 1.00 14.52 1 LEU B CA 1
ATOM 777 C C . LEU B 2 1 ? 17.150 8.372 3.081 1.00 14.86 1 LEU B C 1
ATOM 778 O O . LEU B 2 1 ? 16.839 9.570 3.050 1.00 14.68 1 LEU B O 1
ATOM 783 N N . VAL B 2 2 ? 16.589 7.485 3.899 1.00 15.33 2 VAL B N 1
ATOM 784 C CA . VAL B 2 2 ? 15.529 7.856 4.848 1.00 16.40 2 VAL B CA 1
ATOM 785 C C . VAL B 2 2 ? 16.082 8.000 6.263 1.00 17.30 2 VAL B C 1
ATOM 786 O O . VAL B 2 2 ? 16.618 7.046 6.845 1.00 16.93 2 VAL B O 1
ATOM 790 N N . LYS B 2 3 ? 15.937 9.206 6.808 1.00 18.55 3 LYS B N 1
ATOM 791 C CA . LYS B 2 3 ? 16.368 9.497 8.171 1.00 19.82 3 LYS B CA 1
ATOM 792 C C . LYS B 2 3 ? 15.387 8.902 9.177 1.00 20.84 3 LYS B C 1
ATOM 793 O O . LYS B 2 3 ? 14.177 8.915 8.947 1.00 20.70 3 LYS B O 1
ATOM 799 N N . SER B 2 4 ? 15.911 8.383 10.290 1.00 22.35 4 SER B N 1
ATOM 800 C CA . SER B 2 4 ? 15.065 7.811 11.339 1.00 23.33 4 SER B CA 1
ATOM 801 C C . SER B 2 4 ? 14.393 8.920 12.138 1.00 23.74 4 SER B C 1
AT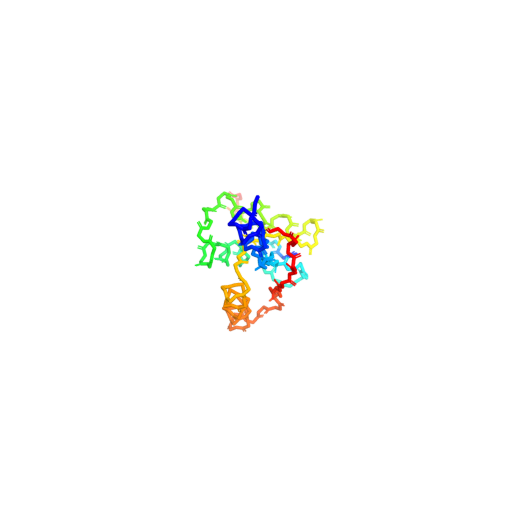OM 802 O O . SER B 2 4 ? 14.913 10.036 12.217 1.00 23.72 4 SER B O 1
ATOM 805 N N . LYS B 2 5 ? 13.229 8.615 12.705 1.00 24.29 5 LYS B N 1
ATOM 806 C CA . LYS B 2 5 ? 12.522 9.567 13.550 1.00 24.83 5 LYS B CA 1
ATOM 807 C C . LYS B 2 5 ? 13.320 9.778 14.822 1.00 24.95 5 LYS B C 1
ATOM 808 O O . LYS B 2 5 ? 13.902 8.834 15.360 1.00 25.12 5 LYS B O 1
ATOM 814 N N . ALA B 2 6 ? 13.360 11.029 15.269 1.00 25.36 6 ALA B N 1
ATOM 815 C CA . ALA B 2 6 ? 13.966 11.395 16.546 1.00 25.53 6 ALA B CA 1
ATOM 816 C C . ALA B 2 6 ? 13.205 10.765 17.716 1.00 25.81 6 ALA B C 1
ATOM 817 O O . ALA B 2 6 ? 12.000 10.502 17.615 1.00 25.43 6 ALA B O 1
ATOM 819 N N . THR B 2 7 ? 13.918 10.511 18.813 1.00 26.31 7 THR B N 1
ATOM 820 C CA . THR B 2 7 ? 13.304 9.982 20.031 1.00 27.06 7 THR B CA 1
ATOM 821 C C . THR B 2 7 ? 12.916 11.113 20.989 1.00 27.43 7 THR B C 1
ATOM 822 O O . THR B 2 7 ? 13.747 11.962 21.316 1.00 27.44 7 THR B O 1
ATOM 826 N N . ASN B 2 8 ? 11.646 11.121 21.404 1.00 27.94 8 ASN B N 1
ATOM 827 C CA . ASN B 2 8 ? 11.121 12.058 22.422 1.00 28.44 8 ASN B CA 1
ATOM 828 C C . ASN B 2 8 ? 9.898 11.538 23.193 1.00 28.70 8 ASN B C 1
ATOM 829 O O . ASN B 2 8 ? 8.938 11.048 22.588 1.00 29.41 8 ASN B O 1
ATOM 834 N N . LEU B 2 9 ? 9.943 11.650 24.522 1.00 28.58 9 LEU B N 1
ATOM 835 C CA . LEU B 2 9 ? 8.826 11.253 25.391 1.00 28.08 9 LEU B CA 1
ATOM 836 C C . LEU B 2 9 ? 8.720 12.209 26.573 1.00 27.65 9 LEU B C 1
ATOM 837 O O . LEU B 2 9 ? 9.438 12.052 27.566 1.00 27.30 9 LEU B O 1
ATOM 842 N N . LEU B 2 10 ? 7.807 13.179 26.468 1.00 26.81 10 LEU B N 1
ATOM 843 C CA . LEU B 2 10 ? 7.750 14.312 27.394 1.00 27.07 10 LEU B CA 1
ATOM 844 C C . LEU B 2 10 ? 9.178 14.836 27.515 1.00 27.89 10 LEU B C 1
ATOM 845 O O . LEU B 2 10 ? 9.712 14.961 28.610 1.00 27.58 10 LEU B O 1
ATOM 850 N N . TYR B 2 11 ? 9.789 15.122 26.365 1.00 29.31 11 TYR B N 1
ATOM 851 C CA . TYR B 2 11 ? 11.249 15.286 26.257 1.00 30.59 11 TYR B CA 1
ATOM 852 C C . TYR B 2 11 ? 12.004 13.960 26.421 1.00 30.53 11 TYR B C 1
ATOM 853 O O . TYR B 2 11 ? 12.963 13.850 27.193 1.00 30.08 11 TYR B O 1
#

Sequence (108 aa):
QLAEEKVRDALKPPSMYKVILVNDDYTPMEFVIDVLQKFFSYDVERATQLMLAVHYQGKAICGVFTAEVAETKVAMVNKYARENEHPLLLCTLEKAGALVKSKATNLLY

InterPro domains:
  IPR003769 Adaptor protein ClpS, core [PF02617] (23-102)
  IPR014719 Ribosomal protein bL12, C-terminal/adaptor protein ClpS-like [G3DSA:3.30.1390.10] (1-106)
  IPR014719 Ribosomal protein bL12, C-terminal/adaptor protein ClpS-like [SSF54736] (22-105)
  IPR022935 ATP-dependent Clp protease adaptor protein ClpS [MF_00302] (14-101)
  IPR022935 ATP-dependent Clp protease adaptor protein ClpS [PTHR33473] (17-105)

CATH classification: 3.30.1390.10

B-factor: mean 22.08, std 10.28, range [10.6, 214.26]

Foldseek 3Di:
DVVVVVVVVPPDDAFKKFKKKFDDDWDDLVVQLVLLCPLLVDDSVVSNVQSVCNHPVGMGTSDMGHPVVSVVSQVVSCVVQVVVPHPIHIDIDTPSD/DDDDDDDDDVD

GO terms:
  GO:0005515 protein binding (F, IPI)
  GO:0009408 response to heat (P, IMP)
  GO:0051087 protein-folding chaperone binding (F, IPI)
  GO:0140678 molecular function inhibitor activity (F, IDA)

Solvent-accessible surface area: 7760 Å² total; per-residue (Å²): 158,152,71,90,90,164,90,149,107,81,126,174,108,97,61,42,56,52,0,2,0,50,42,28,107,162,0,43,17,106,19,0,13,52,0,0,69,125,25,23,107,62,73,87,118,154,0,39,108,35,8,63,16,0,51,167,145,32,108,8,79,3,20,67,43,67,38,144,69,0,111,74,45,26,63,90,0,28,135,34,0,104,106,63,162,38,64,0,75,1,47,50,76,126,31,51,86,14,67,162,75,192,80,141,103,162,172,244

Secondary structure (DSSP, 8-state):
-HHHHHHHHT-PPP-EEEEEEE--SSSBHHHHHHHHHHHH---HHHHHHHHHHHHHHSEEEEEEEEHHHHHHHHHHHHHHHHHTT---EEEEEE---/-BPPPPP-S--

Radius of gyration: 18.47 Å; Cα contacts (8 Å, |Δi|>4): 168; chains: 2; bounding box: 61×26×50 Å

Nearest PDB structures (foldseek):
  3o2h-assembly1_A  TM=1.010E+00  e=2.537E-18  Escherichia coli K-12
  1r6o-assembly1_C  TM=9.566E-01  e=3.250E-16  Escherichia coli
  1mg9-assembly1_A  TM=9.817E-01  e=9.911E-16  Escherichia coli
  1r6o-assembly2_D  TM=9.443E-01  e=4.225E-16  Escherichia coli
  3gq1-assembly2_B  TM=9.903E-01  e=3.158E-12  Caulobacter vibrioides

Organism: Escherichia coli (strain K12) (NCBI:txid83333)